Protein AF-A0A385Q1S4-F1 (afdb_monomer_lite)

pLDDT: mean 82.25, std 12.79, range [49.19, 98.25]

Organism: NCBI:txid617123

Radius of gyration: 21.74 Å; chains: 1; bounding box: 50×32×70 Å

Structure (mmCIF, N/CA/C/O backbone):
data_AF-A0A385Q1S4-F1
#
_entry.id   AF-A0A385Q1S4-F1
#
loop_
_atom_site.group_PDB
_atom_site.id
_atom_site.type_symbol
_atom_site.label_atom_id
_atom_site.label_alt_id
_atom_site.label_comp_id
_atom_site.label_asym_id
_atom_site.label_entity_id
_atom_site.label_seq_id
_atom_site.pdbx_PDB_ins_code
_atom_site.Cartn_x
_atom_site.Cartn_y
_atom_site.Cartn_z
_atom_site.occupancy
_atom_site.B_iso_or_equiv
_atom_site.auth_seq_id
_atom_site.auth_comp_id
_atom_site.auth_asym_id
_atom_site.auth_atom_id
_atom_site.pdbx_PDB_model_num
ATOM 1 N N . MET A 1 1 ? -20.445 -2.938 -2.237 1.00 70.75 1 MET A N 1
ATOM 2 C CA . MET A 1 1 ? -19.277 -2.114 -2.622 1.00 70.75 1 MET A CA 1
ATOM 3 C C . MET A 1 1 ? -19.005 -1.136 -1.490 1.00 70.75 1 MET A C 1
ATOM 5 O O . MET A 1 1 ? -19.974 -0.629 -0.929 1.00 70.75 1 MET A O 1
ATOM 9 N N . GLY A 1 2 ? -17.746 -0.947 -1.100 1.00 81.88 2 GLY A N 1
ATOM 10 C CA . GLY A 1 2 ? -17.360 -0.050 -0.006 1.00 81.88 2 GLY A CA 1
ATOM 11 C C . GLY A 1 2 ? -16.440 1.062 -0.500 1.00 81.88 2 GLY A C 1
ATOM 12 O O . GLY A 1 2 ? -15.732 0.870 -1.486 1.00 81.88 2 GLY A O 1
ATOM 13 N N . ILE A 1 3 ? -16.483 2.207 0.171 1.00 86.62 3 ILE A N 1
ATOM 14 C CA . ILE A 1 3 ? -15.504 3.288 0.051 1.00 86.62 3 ILE A CA 1
ATOM 15 C C . ILE A 1 3 ? -14.500 3.121 1.188 1.00 86.62 3 ILE A C 1
ATOM 17 O O . ILE A 1 3 ? -14.892 2.792 2.307 1.00 86.62 3 ILE A O 1
ATOM 21 N N . TYR A 1 4 ? -13.222 3.321 0.884 1.00 88.19 4 TYR A N 1
ATOM 22 C CA . TYR A 1 4 ? -12.132 3.165 1.837 1.00 88.19 4 TYR A CA 1
ATOM 23 C C . TYR A 1 4 ? -11.460 4.512 2.054 1.00 88.19 4 TYR A C 1
ATOM 25 O O . TYR A 1 4 ? -11.190 5.224 1.088 1.00 88.19 4 TYR A O 1
ATOM 33 N N . ILE A 1 5 ? -11.233 4.862 3.314 1.00 85.31 5 ILE A N 1
ATOM 34 C CA . ILE A 1 5 ? -10.664 6.147 3.714 1.00 85.31 5 ILE A CA 1
ATOM 35 C C . ILE A 1 5 ? -9.521 5.870 4.676 1.00 85.31 5 ILE A C 1
ATOM 37 O O . ILE A 1 5 ? -9.715 5.177 5.671 1.00 85.31 5 ILE A O 1
ATOM 41 N N . LEU A 1 6 ? -8.350 6.425 4.390 1.00 82.69 6 LEU A N 1
ATOM 42 C CA . LEU A 1 6 ? -7.289 6.549 5.377 1.00 82.69 6 LEU A CA 1
ATOM 43 C C . LEU A 1 6 ? -7.562 7.802 6.212 1.00 82.69 6 LEU A C 1
ATOM 45 O O . LEU A 1 6 ? -7.766 8.878 5.651 1.00 82.69 6 LEU A O 1
ATOM 49 N N . GLY A 1 7 ? -7.574 7.677 7.534 1.00 76.00 7 GLY A N 1
ATOM 50 C CA . GLY A 1 7 ? -7.752 8.830 8.409 1.00 76.00 7 GLY A CA 1
ATOM 51 C C . GLY A 1 7 ? -7.067 8.655 9.754 1.00 76.00 7 GLY A C 1
ATOM 52 O O . GLY A 1 7 ? -6.861 7.533 10.215 1.00 76.00 7 GLY A O 1
ATOM 53 N N . MET A 1 8 ? -6.733 9.786 10.370 1.00 76.94 8 MET A N 1
ATOM 54 C CA . MET A 1 8 ? -6.215 9.856 11.732 1.00 76.94 8 MET A CA 1
ATOM 55 C C . MET A 1 8 ? -7.381 9.911 12.721 1.00 76.94 8 MET A C 1
ATOM 57 O O . MET A 1 8 ? -8.310 10.707 12.558 1.00 76.94 8 MET A O 1
ATOM 61 N N . GLN A 1 9 ? -7.332 9.073 13.748 1.00 72.12 9 GLN A N 1
ATOM 62 C CA . GLN A 1 9 ? -8.213 9.133 14.903 1.00 72.12 9 GLN A CA 1
ATOM 63 C C . GLN A 1 9 ? -7.420 9.527 16.138 1.00 72.12 9 GLN A C 1
ATOM 65 O O . GLN A 1 9 ? -6.443 8.875 16.484 1.00 72.12 9 GLN A O 1
ATOM 70 N N . VAL A 1 10 ? -7.900 10.560 16.826 1.00 77.12 10 VAL A N 1
ATOM 71 C CA . VAL A 1 10 ? -7.391 10.944 18.141 1.00 77.12 10 VAL A CA 1
ATOM 72 C C . VAL A 1 10 ? -8.120 10.108 19.189 1.00 77.12 10 VAL A C 1
ATOM 74 O O . VAL A 1 10 ? -9.326 10.276 19.409 1.00 77.12 10 VAL A O 1
ATOM 77 N N . ILE A 1 11 ? -7.409 9.186 19.827 1.00 73.25 11 ILE A N 1
ATOM 78 C CA . ILE A 1 11 ? -7.945 8.340 20.889 1.00 73.25 11 ILE A CA 1
ATOM 79 C C . ILE A 1 11 ? -7.606 8.978 22.227 1.00 73.25 11 ILE A C 1
ATOM 81 O O . ILE A 1 11 ? -6.452 9.048 22.634 1.00 73.25 11 ILE A O 1
ATOM 85 N N . ASN A 1 12 ? -8.651 9.393 22.936 1.00 77.69 12 ASN A N 1
ATOM 86 C CA . ASN A 1 12 ? -8.556 9.926 24.285 1.00 77.69 12 ASN A CA 1
ATOM 87 C C . ASN A 1 12 ? -8.962 8.851 25.298 1.00 77.69 12 ASN A C 1
ATOM 89 O O . ASN A 1 12 ? -10.150 8.592 25.515 1.00 77.69 12 ASN A O 1
ATOM 93 N N . TYR A 1 13 ? -7.977 8.224 25.935 1.00 77.56 13 TYR A N 1
ATOM 94 C CA . TYR A 1 13 ? -8.200 7.338 27.069 1.00 77.56 13 TYR A CA 1
ATOM 95 C C . TYR A 1 13 ? -8.158 8.135 28.368 1.00 77.56 13 TYR A C 1
ATOM 97 O O . TYR A 1 13 ? -7.221 8.885 28.630 1.00 77.56 13 TYR A O 1
ATOM 105 N N . ARG A 1 14 ? -9.155 7.928 29.226 1.00 77.94 14 ARG A N 1
ATOM 106 C CA . ARG A 1 14 ? -9.133 8.409 30.606 1.00 77.94 14 ARG A CA 1
ATOM 107 C C . ARG A 1 14 ? -9.144 7.211 31.530 1.00 77.94 14 ARG A C 1
ATOM 109 O O . ARG A 1 14 ? -10.047 6.380 31.439 1.00 77.94 14 ARG A O 1
ATOM 116 N N . ASP A 1 15 ? -8.179 7.162 32.438 1.00 76.06 15 ASP A N 1
ATOM 117 C CA . ASP A 1 15 ? -8.111 6.115 33.449 1.00 76.06 15 ASP A CA 1
ATOM 118 C C . ASP A 1 15 ? -9.440 6.018 34.2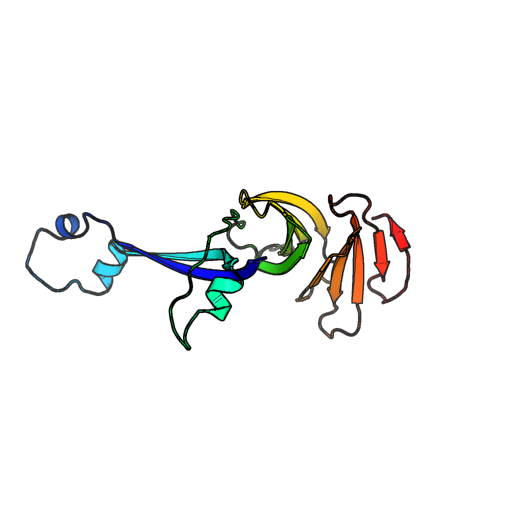05 1.00 76.06 15 ASP A C 1
ATOM 120 O O . ASP A 1 15 ? -9.926 7.013 34.739 1.00 76.06 15 ASP A O 1
ATOM 124 N N . ARG A 1 16 ? -10.045 4.829 34.248 1.00 77.56 16 ARG A N 1
ATOM 125 C CA . ARG A 1 16 ? -11.348 4.617 34.891 1.00 77.56 16 ARG A CA 1
ATOM 126 C C . ARG A 1 16 ? -11.320 4.919 36.394 1.00 77.56 16 ARG A C 1
ATOM 128 O O . ARG A 1 16 ? -12.330 5.369 36.936 1.00 77.56 16 ARG A O 1
ATOM 135 N N . GLU A 1 17 ? -10.178 4.725 37.044 1.00 77.06 17 GLU A N 1
ATOM 136 C CA . GLU A 1 17 ? -9.964 4.917 38.484 1.00 77.06 17 GLU A CA 1
ATOM 137 C C . GLU A 1 17 ? -9.321 6.275 38.803 1.00 77.06 17 GLU A C 1
ATOM 139 O O . GLU A 1 17 ? -8.912 6.526 39.937 1.00 77.06 17 GLU A O 1
ATOM 144 N N . TYR A 1 18 ? -9.261 7.202 37.834 1.00 73.12 18 TYR A N 1
ATOM 145 C CA . TYR A 1 18 ? -8.607 8.504 38.020 1.00 73.12 18 TYR A CA 1
ATOM 146 C C . TYR A 1 18 ? -9.070 9.241 39.287 1.00 73.12 18 TYR A C 1
ATOM 148 O O . TYR A 1 18 ? -8.276 9.906 39.941 1.00 73.12 18 TYR A O 1
ATOM 156 N N . LYS A 1 19 ? -10.346 9.100 39.669 1.00 69.81 19 LYS A N 1
ATOM 157 C CA . LYS A 1 19 ? -10.922 9.747 40.859 1.00 69.81 19 LYS A CA 1
ATOM 158 C C . LYS A 1 19 ? -10.268 9.290 42.164 1.00 69.81 19 LYS A C 1
ATOM 160 O O . LYS A 1 19 ? -10.109 10.104 43.068 1.00 69.81 19 LYS A O 1
ATOM 165 N N . GLU A 1 20 ? -9.870 8.025 42.255 1.00 70.88 20 GLU A N 1
ATOM 166 C CA . GLU A 1 20 ? -9.220 7.454 43.441 1.00 70.88 20 GLU A CA 1
ATOM 167 C C . GLU A 1 20 ? -7.750 7.885 43.530 1.00 70.88 20 GLU A C 1
ATOM 169 O O . GLU A 1 20 ? -7.209 8.093 44.616 1.00 70.88 20 GLU A O 1
ATOM 174 N N . LYS A 1 21 ? -7.119 8.141 42.377 1.00 65.69 21 LYS A N 1
ATOM 175 C CA . LYS A 1 21 ? -5.744 8.659 42.290 1.00 65.69 21 LYS A CA 1
ATOM 176 C C . LYS A 1 21 ? -5.609 10.110 42.769 1.00 65.69 21 LYS A C 1
ATOM 178 O O . LYS A 1 21 ? -4.526 10.503 43.191 1.00 65.69 21 LYS A O 1
ATOM 183 N N . PHE A 1 22 ? -6.699 10.882 42.761 1.00 65.12 22 PHE A N 1
ATOM 184 C CA . PHE A 1 22 ? -6.743 12.256 43.289 1.00 65.12 22 PHE A CA 1
ATOM 185 C C . PHE A 1 22 ? -7.393 12.362 44.676 1.00 65.12 22 PHE A C 1
ATOM 187 O O . PHE A 1 22 ? -7.375 13.430 45.295 1.00 65.12 22 PHE A O 1
ATOM 194 N N . SER A 1 23 ? -7.934 11.266 45.223 1.00 56.44 23 SER A N 1
ATOM 195 C CA . SER A 1 23 ? -8.539 11.284 46.553 1.00 56.44 23 SER A CA 1
ATOM 196 C C . SER A 1 23 ? -7.479 11.234 47.651 1.00 56.44 23 SER A C 1
ATOM 198 O O . SER A 1 23 ? -7.207 10.189 48.239 1.00 56.44 23 SER A O 1
ATOM 200 N N . LYS A 1 24 ? -6.928 12.408 47.971 1.00 53.59 24 LYS A N 1
ATOM 201 C CA . LYS A 1 24 ? -6.570 12.747 49.356 1.00 53.59 24 LYS A CA 1
ATOM 202 C C . LYS A 1 24 ? -6.806 14.196 49.769 1.00 53.59 24 LYS A C 1
ATOM 204 O O . LYS A 1 24 ? -6.619 14.464 50.945 1.00 53.59 24 LYS A O 1
ATOM 209 N N . ASN A 1 25 ? -7.281 15.099 48.904 1.00 49.19 25 ASN A N 1
ATOM 210 C CA . ASN A 1 25 ? -7.834 16.377 49.366 1.00 49.19 25 ASN A CA 1
ATOM 211 C C . ASN A 1 25 ? -8.744 17.053 48.327 1.00 49.19 25 ASN A C 1
ATOM 213 O O . ASN A 1 25 ? -8.308 17.397 47.238 1.00 49.19 25 ASN A O 1
ATOM 217 N N . SER A 1 26 ? -9.970 17.354 48.765 1.00 49.97 26 SER A N 1
ATOM 218 C CA . SER A 1 26 ? -10.950 18.294 48.194 1.00 49.97 26 SER A CA 1
ATOM 219 C C . SER A 1 26 ? -11.625 17.946 46.856 1.00 49.97 26 SER A C 1
ATOM 221 O O . SER A 1 26 ? -10.990 17.603 45.869 1.00 49.97 26 SER A O 1
ATOM 223 N N . PHE A 1 27 ? -12.954 18.116 46.836 1.00 49.44 27 PHE A N 1
ATOM 224 C CA . PHE A 1 27 ? -13.799 18.274 45.647 1.00 49.44 27 PHE A CA 1
ATOM 225 C C . PHE A 1 27 ? -13.374 19.530 44.865 1.00 49.44 27 PHE A C 1
ATOM 227 O O . PHE A 1 27 ? -14.063 20.549 44.887 1.00 49.44 27 PHE A O 1
ATOM 234 N N . ARG A 1 28 ? -12.204 19.497 44.230 1.00 60.12 28 ARG A N 1
ATOM 235 C CA . ARG A 1 28 ? -11.721 20.580 43.377 1.00 60.12 28 ARG A CA 1
ATOM 236 C C . ARG A 1 28 ? -11.740 20.119 41.926 1.00 60.12 28 ARG A C 1
ATOM 238 O O . ARG A 1 28 ? -11.468 18.955 41.639 1.00 60.12 28 ARG A O 1
ATOM 245 N N . GLU A 1 29 ? -12.109 21.023 41.022 1.00 59.97 29 GLU A N 1
ATOM 246 C CA . GLU A 1 29 ? -11.893 20.816 39.591 1.00 59.97 29 GLU A CA 1
ATOM 247 C C . GLU A 1 29 ? -10.403 20.540 39.361 1.00 59.97 29 GLU A C 1
ATOM 249 O O . GLU A 1 29 ? -9.552 21.260 39.889 1.00 59.97 29 GLU A O 1
ATOM 254 N N . LEU A 1 30 ? -10.103 19.462 38.629 1.00 60.50 30 LEU A N 1
ATOM 255 C CA . LEU A 1 30 ? -8.730 19.078 38.305 1.00 60.50 30 LEU A CA 1
ATOM 256 C C . LEU A 1 30 ? -8.081 20.198 37.492 1.00 60.50 30 LEU A C 1
ATOM 258 O O . LEU A 1 30 ? -8.655 20.662 36.504 1.00 60.50 30 LEU A O 1
ATOM 262 N N . ILE A 1 31 ? -6.878 20.606 37.886 1.00 67.06 31 ILE A N 1
ATOM 263 C CA . ILE A 1 31 ? -6.070 21.530 37.083 1.00 67.06 31 ILE A CA 1
ATOM 264 C C . ILE A 1 31 ? -5.471 20.785 35.878 1.00 67.06 31 ILE A C 1
ATOM 266 O O . ILE A 1 31 ? -5.301 19.566 35.911 1.00 67.06 31 ILE A O 1
ATOM 270 N N . SER A 1 32 ? -5.152 21.502 34.796 1.00 66.62 32 SER A N 1
ATOM 271 C CA . SER A 1 32 ? -4.661 20.928 33.525 1.00 66.62 32 SER A CA 1
ATOM 272 C C . SER A 1 32 ? -3.499 19.938 33.694 1.00 66.62 32 SER A C 1
ATOM 274 O O . SER A 1 32 ? -3.443 18.914 33.016 1.00 66.62 32 SER A O 1
ATOM 276 N N . GLU A 1 33 ? -2.611 20.206 34.646 1.00 69.19 33 GLU A N 1
ATOM 277 C CA . GLU A 1 33 ? -1.449 19.377 34.977 1.00 69.19 33 GLU A CA 1
ATOM 278 C C . GLU A 1 33 ? -1.825 18.009 35.581 1.00 69.19 33 GLU A C 1
ATOM 280 O O . GLU A 1 33 ? -1.119 17.018 35.404 1.00 69.19 33 GLU A O 1
ATOM 285 N N . GLU A 1 34 ? -2.951 17.932 36.289 1.00 68.94 34 GLU A N 1
ATOM 286 C CA . GLU A 1 34 ? -3.490 16.688 36.843 1.00 68.94 34 GLU A CA 1
ATOM 287 C C . GLU A 1 34 ? -4.244 15.892 35.777 1.00 68.94 34 GLU A C 1
ATOM 289 O O . GLU A 1 34 ? -4.129 14.668 35.727 1.00 68.94 34 GLU A O 1
ATOM 294 N N . ILE A 1 35 ? -4.954 16.582 34.879 1.00 68.81 35 ILE A N 1
ATOM 295 C CA . ILE A 1 35 ? -5.642 15.973 33.733 1.00 68.81 35 ILE A CA 1
ATOM 296 C C . ILE A 1 35 ? -4.643 15.199 32.862 1.00 68.81 35 ILE A C 1
ATOM 298 O O . ILE A 1 35 ? -4.898 14.037 32.546 1.00 68.81 35 ILE A O 1
ATOM 302 N N . GLY A 1 36 ? -3.472 15.777 32.577 1.00 66.38 36 GLY A N 1
ATOM 303 C CA . GLY A 1 36 ? -2.413 15.112 31.807 1.00 66.38 36 GLY A CA 1
ATOM 304 C C . GLY A 1 36 ? -1.825 13.848 32.455 1.00 66.38 36 GLY A C 1
ATOM 305 O O . GLY A 1 36 ? -1.205 13.049 31.767 1.00 66.38 36 GLY A O 1
ATOM 306 N N . LYS A 1 37 ? -2.025 13.615 33.762 1.00 71.81 37 LYS A N 1
ATOM 307 C CA . LYS A 1 37 ? -1.547 12.392 34.447 1.00 71.81 37 LYS A CA 1
ATOM 308 C C . LYS A 1 37 ? -2.508 11.212 34.333 1.00 71.81 37 LYS A C 1
ATOM 310 O O . LYS A 1 37 ? -2.135 10.089 34.664 1.00 71.81 37 LYS A O 1
ATOM 315 N N . VAL A 1 38 ? -3.756 11.466 33.946 1.00 73.25 38 VAL A N 1
ATOM 316 C CA . VAL A 1 38 ? -4.823 10.451 33.907 1.00 73.25 38 VAL A CA 1
ATOM 317 C C . VAL A 1 38 ? -5.524 10.360 32.562 1.00 73.25 38 VAL A C 1
ATOM 319 O O . VAL A 1 38 ? -6.346 9.462 32.368 1.00 73.25 38 VAL A O 1
ATOM 322 N N . MET A 1 39 ? -5.218 11.287 31.660 1.00 76.69 39 MET A N 1
ATOM 323 C CA . MET A 1 39 ? -5.587 11.221 30.261 1.00 76.69 39 MET A CA 1
ATOM 324 C C . MET A 1 39 ? -4.372 10.839 29.431 1.00 76.69 39 MET A C 1
ATOM 326 O O . MET A 1 39 ? -3.289 11.390 29.604 1.00 76.69 39 MET A O 1
ATOM 330 N N . TYR A 1 40 ? -4.581 9.886 28.538 1.00 76.19 40 TYR A N 1
ATOM 331 C CA . TYR A 1 40 ? -3.636 9.493 27.514 1.00 76.19 40 TYR A CA 1
ATOM 332 C C . TYR A 1 40 ? -4.291 9.774 26.168 1.00 76.19 40 TYR A C 1
ATOM 334 O O . TYR A 1 40 ? -5.372 9.256 25.887 1.00 76.19 40 TYR A O 1
ATOM 342 N N . GLU A 1 41 ? -3.655 10.630 25.381 1.00 79.38 41 GLU A N 1
ATOM 343 C CA . GLU A 1 41 ? -4.049 10.915 24.009 1.00 79.38 41 GLU A CA 1
ATOM 344 C C . GLU A 1 41 ? -3.041 10.245 23.078 1.00 79.38 41 GLU A C 1
ATOM 346 O O . GLU A 1 41 ? -1.832 10.342 23.299 1.00 79.38 41 GLU A O 1
ATOM 351 N N . THR A 1 42 ? -3.536 9.534 22.072 1.00 73.19 42 THR A N 1
ATOM 352 C CA . THR A 1 42 ? -2.711 8.961 21.009 1.00 73.19 42 THR A CA 1
ATOM 353 C C . THR A 1 42 ? -3.398 9.149 19.670 1.00 73.19 42 THR A C 1
ATOM 355 O O . THR A 1 42 ? -4.623 9.050 19.576 1.00 73.19 42 THR A O 1
ATOM 358 N N . ASP A 1 43 ? -2.599 9.375 18.636 1.00 73.50 43 ASP A N 1
ATOM 359 C CA . ASP A 1 43 ? -3.068 9.470 17.262 1.00 73.50 43 ASP A CA 1
ATOM 360 C C . ASP A 1 43 ? -2.877 8.117 16.581 1.00 73.50 43 ASP A C 1
ATOM 362 O O . ASP A 1 43 ? -1.762 7.606 16.482 1.00 73.50 43 ASP A O 1
ATOM 366 N N . GLU A 1 44 ? -3.966 7.520 16.108 1.00 72.75 44 GLU A N 1
ATOM 367 C CA . GLU A 1 44 ? -3.927 6.277 15.346 1.00 72.75 44 GLU A CA 1
ATOM 368 C C . GLU A 1 44 ? -4.413 6.520 13.921 1.00 72.75 44 GLU A C 1
ATOM 370 O O . GLU A 1 44 ? -5.556 6.915 13.681 1.00 72.75 44 GLU A O 1
ATOM 375 N N . TYR A 1 45 ? -3.555 6.240 12.947 1.00 76.38 45 TYR A N 1
ATOM 376 C CA . TYR A 1 45 ? -3.976 6.162 11.555 1.00 76.38 45 TYR A CA 1
ATOM 377 C C . TYR A 1 45 ? -4.682 4.820 11.330 1.00 76.38 45 TYR A C 1
ATOM 379 O O . TYR A 1 45 ? -4.199 3.767 11.745 1.00 76.38 45 TYR A O 1
ATOM 387 N N . LYS A 1 46 ? -5.851 4.838 10.692 1.00 79.38 46 LYS A N 1
ATOM 388 C CA . LYS A 1 46 ? -6.639 3.633 10.397 1.00 79.38 46 LYS A CA 1
ATOM 389 C C . LYS A 1 46 ? -7.232 3.711 8.999 1.00 79.38 46 LYS A C 1
ATOM 391 O O . LYS A 1 46 ? -7.451 4.796 8.457 1.00 79.38 46 LYS A O 1
ATOM 396 N N .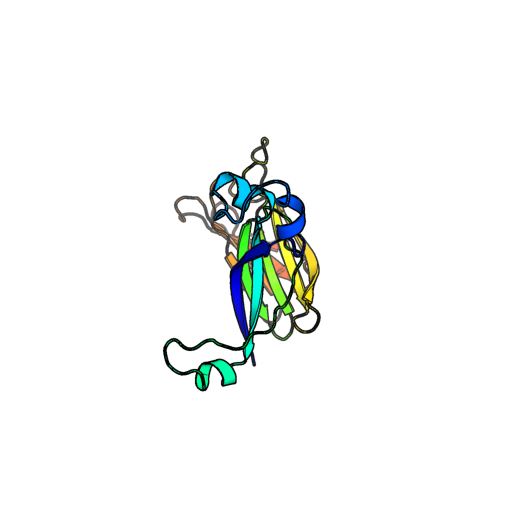 ILE A 1 47 ? -7.542 2.544 8.438 1.00 85.44 47 ILE A N 1
ATOM 397 C CA . ILE A 1 47 ? -8.369 2.445 7.239 1.00 85.44 47 ILE A CA 1
ATOM 398 C C . ILE A 1 47 ? -9.812 2.187 7.657 1.00 85.44 47 ILE A C 1
ATOM 400 O O . ILE A 1 47 ? -10.132 1.195 8.313 1.00 85.44 47 ILE A O 1
ATOM 404 N N . PHE A 1 48 ? -10.701 3.065 7.218 1.00 87.06 48 PHE A N 1
ATOM 405 C CA . PHE A 1 48 ? -12.137 2.949 7.408 1.00 87.06 48 PHE A CA 1
ATOM 406 C C . PHE A 1 48 ? -12.783 2.429 6.139 1.00 87.06 48 PHE A C 1
ATOM 408 O O . PHE A 1 48 ? -12.533 2.946 5.052 1.00 87.06 48 PHE A O 1
ATOM 415 N N . LYS A 1 49 ? -13.664 1.446 6.280 1.00 90.44 49 LYS A N 1
ATOM 416 C CA . LYS A 1 49 ? -14.545 0.965 5.220 1.00 90.44 49 LYS A CA 1
ATOM 417 C C . LYS A 1 49 ? -15.953 1.462 5.488 1.00 90.44 49 LYS A C 1
ATOM 419 O O . LYS A 1 49 ? -16.542 1.189 6.530 1.00 90.44 49 LYS A O 1
ATOM 424 N N . ILE A 1 50 ? -16.508 2.167 4.518 1.00 90.25 50 ILE A N 1
ATOM 425 C CA . ILE A 1 50 ? -17.851 2.734 4.575 1.00 90.25 50 ILE A CA 1
ATOM 426 C C . ILE A 1 50 ? -18.685 2.089 3.478 1.00 90.25 50 ILE A C 1
ATOM 428 O O . ILE A 1 50 ? -18.250 1.981 2.329 1.00 90.25 50 ILE A O 1
ATOM 432 N N . LYS A 1 51 ? -19.902 1.649 3.796 1.00 91.56 51 LYS A N 1
ATOM 433 C CA . LYS A 1 51 ? -20.805 1.120 2.768 1.00 91.56 51 LYS A CA 1
ATOM 434 C C . LYS A 1 51 ? -21.314 2.275 1.918 1.00 91.56 51 LYS A C 1
ATOM 436 O O . LYS A 1 51 ? -21.731 3.305 2.435 1.00 91.56 51 LYS A O 1
ATOM 441 N N . VAL A 1 52 ? -21.328 2.084 0.600 1.00 90.19 52 VAL A N 1
ATOM 442 C CA . VAL A 1 52 ? -21.828 3.105 -0.337 1.00 90.19 52 VAL A CA 1
ATOM 443 C C . VAL A 1 52 ? -23.270 3.512 -0.005 1.00 90.19 52 VAL A C 1
ATOM 445 O O . VAL A 1 52 ? -23.615 4.683 -0.124 1.00 90.19 52 VAL A O 1
ATOM 448 N N . ASP A 1 53 ? -24.095 2.571 0.455 1.00 90.31 53 ASP A N 1
ATOM 449 C CA . ASP A 1 53 ? -25.478 2.858 0.840 1.00 90.31 53 ASP A CA 1
ATOM 450 C C . ASP A 1 53 ? -25.566 3.700 2.119 1.00 90.31 53 ASP A C 1
ATOM 452 O O . ASP A 1 53 ? -26.434 4.563 2.209 1.00 90.31 53 ASP A O 1
ATOM 456 N N . ASP A 1 54 ? -24.646 3.526 3.075 1.00 89.75 54 ASP A N 1
ATOM 457 C CA . ASP A 1 54 ? -24.595 4.372 4.274 1.00 89.75 54 ASP A CA 1
ATOM 458 C C . ASP A 1 54 ? -24.228 5.821 3.911 1.00 89.75 54 ASP A C 1
ATOM 460 O O . ASP A 1 54 ? -24.756 6.745 4.519 1.00 89.75 54 ASP A O 1
ATOM 464 N N . ILE A 1 55 ? -23.399 6.036 2.878 1.00 86.44 55 ILE A N 1
ATOM 465 C CA . ILE A 1 55 ? -23.078 7.380 2.355 1.00 86.44 55 ILE A CA 1
ATOM 466 C C . ILE A 1 55 ? -24.288 7.994 1.660 1.00 86.44 55 ILE A C 1
ATOM 468 O O . ILE A 1 55 ? -24.645 9.134 1.934 1.00 86.44 55 ILE A O 1
ATOM 472 N N . LYS A 1 56 ? -24.935 7.244 0.763 1.00 88.00 56 LYS A N 1
ATOM 473 C CA . LYS A 1 56 ? -26.090 7.739 -0.005 1.00 88.00 56 LYS A CA 1
ATOM 474 C C . LYS A 1 56 ? -27.278 8.107 0.878 1.00 88.00 56 LYS A C 1
ATOM 476 O O . LYS A 1 56 ? -28.047 8.989 0.516 1.00 88.00 56 LYS A O 1
ATOM 481 N N . ASN A 1 57 ? -27.436 7.402 1.995 1.00 88.31 57 ASN A N 1
ATOM 482 C CA . ASN A 1 57 ? -28.527 7.614 2.938 1.00 88.31 57 ASN A CA 1
ATOM 483 C C . ASN A 1 57 ? -28.148 8.559 4.089 1.00 88.31 57 ASN A C 1
ATOM 485 O O . ASN A 1 57 ? -29.008 8.872 4.913 1.00 88.31 57 ASN A O 1
ATOM 489 N N . ALA A 1 58 ? -26.888 8.996 4.179 1.00 85.88 58 ALA A N 1
ATOM 490 C CA . ALA A 1 58 ? -26.474 9.971 5.175 1.00 85.88 58 ALA A CA 1
ATOM 491 C C . ALA A 1 58 ? -27.057 11.346 4.829 1.00 85.88 58 ALA A C 1
ATOM 493 O O . ALA A 1 58 ? -26.982 11.810 3.693 1.00 85.88 58 ALA A O 1
ATOM 494 N N . SER A 1 59 ? -27.628 12.014 5.828 1.00 82.12 59 SER A N 1
ATOM 495 C CA . SER A 1 59 ? -27.986 13.427 5.713 1.00 82.12 59 SER A CA 1
ATOM 496 C C . SER A 1 59 ? -26.734 14.305 5.751 1.00 82.12 59 SER A C 1
ATOM 498 O O . SER A 1 59 ? -25.720 13.933 6.349 1.00 82.12 59 SER A O 1
ATOM 500 N N . ASP A 1 60 ? -26.813 15.506 5.181 1.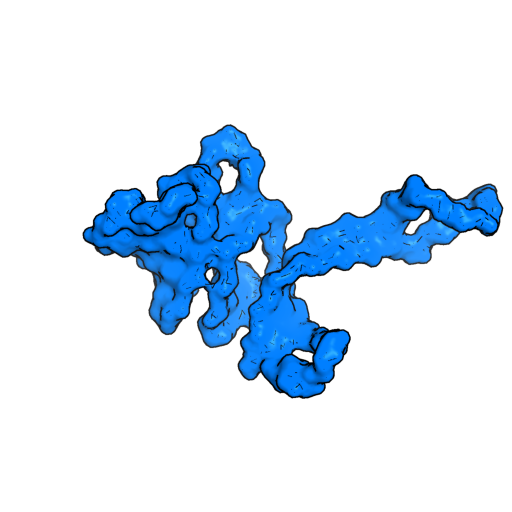00 80.12 60 ASP A N 1
ATOM 501 C CA . ASP A 1 60 ? -25.715 16.470 5.242 1.00 80.12 60 ASP A CA 1
ATOM 502 C C . ASP A 1 60 ? -25.240 16.686 6.689 1.00 80.12 60 ASP A C 1
ATOM 504 O O . ASP A 1 60 ? -26.027 17.000 7.584 1.00 80.12 60 ASP A O 1
ATOM 508 N N . LYS A 1 61 ? -23.926 16.535 6.906 1.00 75.50 61 LYS A N 1
ATOM 509 C CA . LYS A 1 61 ? -23.243 16.713 8.202 1.00 75.50 61 LYS A CA 1
ATOM 510 C C . LYS A 1 61 ? -23.654 15.726 9.310 1.00 75.50 61 LYS A C 1
ATOM 512 O O . LYS A 1 61 ? -23.384 15.998 10.479 1.00 75.50 61 LYS A O 1
ATOM 517 N N . SER A 1 62 ? -24.270 14.585 8.987 1.00 82.06 62 SER A N 1
ATOM 518 C CA . SER A 1 62 ? -24.496 13.521 9.978 1.00 82.06 62 SER A CA 1
ATOM 519 C C . SER A 1 62 ? -23.305 12.579 10.127 1.00 82.06 62 SER A C 1
ATOM 521 O O . SER A 1 62 ? -22.512 12.399 9.206 1.00 82.06 62 SER A O 1
ATOM 523 N N . TYR A 1 63 ? -23.230 11.920 11.284 1.00 82.88 63 TYR A N 1
ATOM 524 C CA . TYR A 1 63 ? -22.316 10.804 11.503 1.00 82.88 63 TYR A CA 1
ATOM 525 C C . TYR A 1 63 ? -22.594 9.667 10.521 1.00 82.88 63 TYR A C 1
ATOM 527 O O . TYR A 1 63 ? -23.749 9.313 10.279 1.00 82.88 63 TYR A O 1
ATOM 535 N N . ILE A 1 64 ? -21.526 9.064 10.006 1.00 85.81 64 ILE A N 1
ATOM 536 C CA . ILE A 1 64 ? -21.602 7.919 9.108 1.00 85.81 64 ILE A CA 1
ATOM 537 C C . ILE A 1 64 ? -21.101 6.655 9.798 1.00 85.81 64 ILE A C 1
ATOM 539 O O . ILE A 1 64 ? -20.155 6.693 10.584 1.00 85.81 64 ILE A O 1
ATOM 543 N N . LYS A 1 65 ? -21.750 5.525 9.514 1.00 87.12 65 LYS A N 1
ATOM 544 C CA . LYS A 1 65 ? -21.295 4.222 9.999 1.00 87.12 65 LYS A CA 1
ATOM 545 C C . LYS A 1 65 ? -20.075 3.777 9.202 1.00 87.12 65 LYS A C 1
ATOM 547 O O . LYS A 1 65 ? -20.064 3.877 7.978 1.00 87.12 65 LYS A O 1
ATOM 552 N N . TYR A 1 66 ? -19.079 3.249 9.897 1.00 88.19 66 TYR A N 1
ATOM 553 C CA . TYR A 1 66 ? -17.869 2.715 9.291 1.00 88.19 66 TYR A CA 1
ATOM 554 C C . TYR A 1 66 ? -17.410 1.452 10.021 1.00 88.19 66 TYR A C 1
ATOM 556 O O . TYR A 1 66 ? -17.705 1.249 11.199 1.00 88.19 66 TYR A O 1
ATOM 564 N N . GLU A 1 67 ? -16.688 0.605 9.300 1.00 89.06 67 GLU A N 1
ATOM 565 C CA . GLU A 1 67 ? -15.962 -0.553 9.815 1.00 89.06 67 GLU A CA 1
ATOM 566 C C . GLU A 1 67 ? -14.466 -0.202 9.822 1.00 89.06 67 GLU A C 1
ATOM 568 O O . GLU A 1 67 ? -13.960 0.363 8.851 1.00 89.06 67 GLU A O 1
ATOM 573 N N . ILE A 1 68 ? -13.756 -0.503 10.911 1.00 85.94 68 ILE A N 1
ATOM 574 C CA . ILE A 1 68 ? -12.300 -0.322 10.976 1.00 85.94 68 ILE A CA 1
ATOM 575 C C . ILE A 1 68 ? -11.653 -1.565 10.364 1.00 85.94 68 ILE A C 1
ATOM 577 O O . ILE A 1 68 ? -11.837 -2.673 10.864 1.00 85.94 68 ILE A O 1
ATOM 581 N N . ILE A 1 69 ? -10.910 -1.372 9.279 1.00 82.88 69 ILE A N 1
ATOM 582 C CA . ILE A 1 69 ? -10.082 -2.397 8.640 1.00 82.88 69 ILE A CA 1
ATOM 583 C C . ILE A 1 69 ? -8.688 -2.210 9.221 1.00 82.88 69 ILE A C 1
ATOM 585 O O . ILE A 1 69 ? -7.834 -1.560 8.624 1.00 82.88 69 ILE A O 1
ATOM 589 N N . ASP A 1 70 ? -8.525 -2.635 10.472 1.00 70.69 70 ASP A N 1
ATOM 590 C CA . ASP A 1 70 ? -7.314 -2.345 11.227 1.00 70.69 70 ASP A CA 1
ATOM 591 C C . ASP A 1 70 ? -6.102 -2.985 10.550 1.00 70.69 70 ASP A C 1
ATOM 593 O O . ASP A 1 70 ? -6.079 -4.178 10.252 1.00 70.69 70 ASP A O 1
ATOM 597 N N . THR A 1 71 ? -5.097 -2.160 10.317 1.00 63.03 71 THR A N 1
ATOM 598 C CA . THR A 1 71 ? -3.771 -2.551 9.877 1.00 63.03 71 THR A CA 1
ATOM 599 C C . THR A 1 71 ? -2.868 -2.044 10.972 1.00 63.03 71 THR A C 1
ATOM 601 O O . THR A 1 71 ? -2.918 -0.851 11.263 1.00 63.03 71 THR A O 1
ATOM 604 N N . SER A 1 72 ? -2.052 -2.900 11.580 1.00 58.56 72 SER A N 1
ATOM 605 C CA . SER A 1 72 ? -0.974 -2.442 12.453 1.00 58.56 72 SER A CA 1
ATOM 606 C C . SER A 1 72 ? 0.009 -1.633 11.599 1.00 58.56 72 SER A C 1
ATOM 608 O O . SER A 1 72 ? 0.980 -2.177 11.062 1.00 58.56 72 SER A O 1
ATOM 610 N N . LEU A 1 73 ? -0.312 -0.364 11.352 1.00 60.84 73 LEU A N 1
ATOM 611 C CA . LEU A 1 73 ? 0.568 0.578 10.689 1.00 60.84 73 LEU A CA 1
ATOM 612 C C . LEU A 1 73 ? 1.839 0.592 11.527 1.00 60.84 73 LEU A C 1
ATOM 614 O O . LEU A 1 73 ? 1.763 0.651 12.753 1.00 60.84 73 LEU A O 1
ATOM 618 N N . ARG A 1 74 ? 3.001 0.443 10.887 1.00 60.38 74 ARG A N 1
ATOM 619 C CA . ARG A 1 74 ? 4.258 0.588 11.621 1.00 60.38 74 ARG A CA 1
ATOM 620 C C . ARG A 1 74 ? 4.252 1.975 12.255 1.00 60.38 74 ARG A C 1
ATOM 622 O O . ARG A 1 74 ? 4.023 2.952 11.540 1.00 60.38 74 ARG A O 1
ATOM 629 N N . ASP A 1 75 ? 4.503 2.037 13.560 1.00 55.53 75 ASP A N 1
ATOM 630 C CA . ASP A 1 75 ? 4.671 3.301 14.269 1.00 55.53 75 ASP A CA 1
ATOM 631 C C . ASP A 1 75 ? 5.656 4.177 13.473 1.00 55.53 75 ASP A C 1
ATOM 633 O O . ASP A 1 75 ? 6.739 3.722 13.095 1.00 55.53 75 ASP A O 1
ATOM 637 N N . ASN A 1 76 ? 5.249 5.414 13.176 1.00 57.78 76 ASN A N 1
ATOM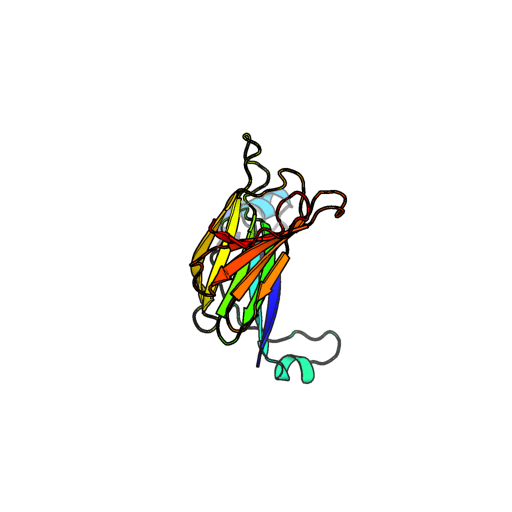 638 C CA . ASN A 1 76 ? 6.007 6.436 12.437 1.00 57.78 76 ASN A CA 1
ATOM 639 C C . ASN A 1 76 ? 6.161 6.256 10.910 1.00 57.78 76 ASN A C 1
ATOM 641 O O . ASN A 1 76 ? 6.875 7.047 10.293 1.00 57.78 76 ASN A O 1
ATOM 645 N N . ALA A 1 77 ? 5.519 5.271 10.271 1.00 65.12 77 ALA A N 1
ATOM 646 C CA . ALA A 1 77 ? 5.560 5.152 8.809 1.00 65.12 77 ALA A CA 1
ATOM 647 C C . ALA A 1 77 ? 4.612 6.154 8.124 1.00 65.12 77 ALA A C 1
ATOM 649 O O . ALA A 1 77 ? 3.438 6.256 8.485 1.00 65.12 77 ALA A O 1
ATOM 650 N N . ILE A 1 78 ? 5.110 6.860 7.104 1.00 73.44 78 ILE A N 1
ATOM 651 C CA . ILE A 1 78 ? 4.310 7.792 6.297 1.00 73.44 78 ILE A CA 1
ATOM 652 C C . ILE A 1 78 ? 3.583 6.980 5.226 1.00 73.44 78 ILE A C 1
ATOM 654 O O . ILE A 1 78 ? 4.216 6.264 4.447 1.00 73.44 78 ILE A O 1
ATOM 658 N N . VAL A 1 79 ? 2.250 7.045 5.224 1.00 81.69 79 VAL A N 1
ATOM 659 C CA . VAL A 1 79 ? 1.420 6.420 4.188 1.00 81.69 79 VAL A CA 1
ATOM 660 C C . VAL A 1 79 ? 1.338 7.378 3.007 1.00 81.69 79 VAL A C 1
ATOM 662 O O . VAL A 1 79 ? 0.776 8.460 3.137 1.00 81.69 79 VAL A O 1
ATOM 665 N N . GLU A 1 80 ? 1.860 6.954 1.865 1.00 85.69 80 GLU A N 1
ATOM 666 C CA . GLU A 1 80 ? 1.953 7.777 0.652 1.00 85.69 80 GLU A CA 1
ATOM 667 C C . GLU A 1 80 ? 0.761 7.550 -0.280 1.00 85.69 80 GLU A C 1
ATOM 669 O O . GLU A 1 80 ? 0.312 8.438 -0.998 1.00 85.69 80 GLU A O 1
ATOM 674 N N . GLY A 1 81 ? 0.183 6.348 -0.247 1.00 88.06 81 GLY A N 1
ATOM 675 C CA . GLY A 1 81 ? -0.947 6.040 -1.107 1.00 88.06 81 GLY A CA 1
ATOM 676 C C . GLY A 1 81 ? -1.695 4.776 -0.725 1.00 88.06 81 GLY A C 1
ATOM 677 O O . GLY A 1 81 ? -1.147 3.836 -0.144 1.00 88.06 81 GLY A O 1
ATOM 678 N N . ILE A 1 82 ? -2.973 4.758 -1.097 1.00 89.62 82 ILE A N 1
ATOM 679 C CA . ILE A 1 82 ? -3.871 3.618 -0.954 1.00 89.62 82 ILE A CA 1
ATOM 680 C C . ILE A 1 82 ? -4.558 3.343 -2.286 1.00 89.62 82 ILE A C 1
ATOM 682 O O . ILE A 1 82 ? -5.136 4.234 -2.906 1.00 89.62 82 ILE A O 1
ATOM 686 N N . VAL A 1 83 ? -4.548 2.084 -2.711 1.00 92.50 83 VAL A N 1
ATOM 687 C CA . VAL A 1 83 ? -5.323 1.632 -3.868 1.00 92.50 83 VAL A CA 1
ATOM 688 C C . VAL A 1 83 ? -6.036 0.332 -3.535 1.00 92.50 83 VAL A C 1
ATOM 690 O O . VAL A 1 83 ? -5.510 -0.522 -2.827 1.00 92.50 83 VAL A O 1
ATOM 693 N N . ILE A 1 84 ? -7.256 0.163 -4.040 1.00 91.00 84 ILE A N 1
ATOM 694 C CA . ILE A 1 84 ? -8.048 -1.046 -3.821 1.00 91.00 84 ILE A CA 1
ATOM 695 C C . ILE A 1 84 ? -8.349 -1.752 -5.137 1.00 91.00 84 ILE A C 1
ATOM 697 O O . ILE A 1 84 ? -8.785 -1.138 -6.111 1.00 91.00 84 ILE A O 1
ATOM 701 N N . LYS A 1 85 ? -8.165 -3.074 -5.148 1.00 92.81 85 LYS A N 1
ATOM 702 C CA . LYS A 1 85 ? -8.524 -3.930 -6.277 1.00 92.81 85 LYS A CA 1
ATOM 703 C C . LYS A 1 85 ? -9.188 -5.212 -5.784 1.00 92.81 85 LYS A C 1
ATOM 705 O O . LYS A 1 85 ? -8.567 -6.074 -5.160 1.00 92.81 85 LYS A O 1
ATOM 710 N N . GLY A 1 86 ? -10.479 -5.349 -6.080 1.00 90.44 86 GLY A N 1
ATOM 711 C CA . GLY A 1 86 ? -11.287 -6.462 -5.584 1.00 90.44 86 GLY A CA 1
ATOM 712 C C . GLY A 1 86 ? -11.361 -6.449 -4.056 1.00 90.44 86 GLY A C 1
ATOM 713 O O . GLY A 1 86 ? -11.846 -5.485 -3.473 1.00 90.44 86 GLY A O 1
ATOM 714 N N . LYS A 1 87 ? -10.883 -7.524 -3.421 1.00 90.88 87 LYS A N 1
ATOM 715 C CA . LYS A 1 87 ? -10.839 -7.677 -1.956 1.00 90.88 87 LYS A CA 1
ATOM 716 C C . LYS A 1 87 ? -9.486 -7.323 -1.333 1.00 90.88 87 LYS A C 1
ATOM 718 O O . LYS A 1 87 ? -9.290 -7.562 -0.146 1.00 90.88 87 LYS A O 1
ATOM 723 N N . THR A 1 88 ? -8.551 -6.795 -2.116 1.00 92.88 88 THR A N 1
ATOM 724 C CA . THR A 1 88 ? -7.203 -6.471 -1.645 1.00 92.88 88 THR A CA 1
ATOM 725 C C . THR A 1 88 ? -7.006 -4.965 -1.656 1.00 92.88 88 THR A C 1
ATOM 727 O O . THR A 1 88 ? -7.216 -4.327 -2.691 1.00 92.88 88 THR A O 1
ATOM 730 N N . LEU A 1 89 ? -6.591 -4.408 -0.521 1.00 92.94 89 LEU A N 1
ATOM 731 C CA . LEU A 1 89 ? -6.028 -3.065 -0.467 1.00 92.94 89 LEU A CA 1
ATOM 732 C C . LEU A 1 89 ? -4.515 -3.157 -0.592 1.00 92.94 89 LEU A C 1
ATOM 734 O O . LEU A 1 89 ? -3.898 -4.065 -0.039 1.00 92.94 89 LEU A O 1
ATOM 738 N N . TYR A 1 90 ? -3.930 -2.202 -1.291 1.00 93.44 90 TYR A N 1
ATOM 739 C CA . TYR A 1 90 ? -2.498 -2.010 -1.361 1.00 93.44 90 TYR A CA 1
ATOM 740 C C . TYR A 1 90 ? -2.155 -0.663 -0.747 1.00 93.44 90 TYR A C 1
ATOM 742 O O . TYR A 1 90 ? -2.782 0.345 -1.078 1.00 93.44 90 TYR A O 1
ATOM 750 N N . LEU A 1 91 ? -1.176 -0.671 0.149 1.00 91.31 91 LEU A N 1
ATOM 751 C CA . LEU A 1 91 ? -0.645 0.525 0.786 1.00 91.31 91 LEU A CA 1
ATOM 752 C C . LEU A 1 91 ? 0.799 0.736 0.372 1.00 91.31 91 LEU A C 1
ATOM 754 O O . LEU A 1 91 ? 1.580 -0.217 0.389 1.00 91.31 91 LEU A O 1
ATOM 758 N N . LEU A 1 92 ? 1.127 1.980 0.045 1.00 91.44 92 LEU A N 1
ATOM 759 C CA . LEU A 1 92 ? 2.483 2.446 -0.199 1.00 91.44 92 LEU A CA 1
ATOM 760 C C . LEU A 1 92 ? 2.976 3.229 1.019 1.00 91.44 92 LEU A C 1
ATOM 762 O O . LEU A 1 92 ? 2.281 4.127 1.497 1.00 91.44 92 LEU A O 1
ATOM 766 N N . TYR A 1 93 ? 4.170 2.888 1.499 1.00 86.06 93 TYR A N 1
ATOM 767 C CA . TYR A 1 93 ? 4.823 3.562 2.620 1.00 86.06 93 TYR A CA 1
ATOM 768 C C . TYR A 1 93 ? 6.223 4.017 2.272 1.00 86.06 93 TYR A C 1
ATOM 770 O O . TYR A 1 93 ? 6.929 3.310 1.550 1.00 86.06 93 TYR A O 1
ATOM 778 N N . ASN A 1 94 ? 6.643 5.089 2.935 1.00 81.88 94 ASN A N 1
ATOM 779 C CA . ASN A 1 94 ? 8.039 5.475 3.082 1.00 81.88 94 ASN A CA 1
ATOM 780 C C . ASN A 1 94 ? 8.574 5.163 4.488 1.00 81.88 94 ASN A C 1
ATOM 782 O O . ASN A 1 94 ? 7.830 5.162 5.475 1.00 81.88 94 ASN A O 1
ATOM 786 N N . ASP A 1 95 ? 9.887 4.921 4.579 1.00 77.00 95 ASP A N 1
ATOM 787 C CA . ASP A 1 95 ? 10.593 4.951 5.866 1.00 77.00 95 ASP A CA 1
ATOM 788 C C . ASP A 1 95 ? 10.358 6.309 6.577 1.00 77.00 95 ASP A C 1
ATOM 790 O O . ASP A 1 95 ? 10.265 7.346 5.908 1.00 77.00 95 ASP A O 1
ATOM 794 N N . PRO A 1 96 ? 10.309 6.333 7.924 1.00 64.19 96 PRO A N 1
ATOM 795 C CA . PRO A 1 96 ? 10.225 7.574 8.691 1.00 64.19 96 PRO A CA 1
ATOM 796 C C . PRO A 1 96 ? 11.389 8.526 8.364 1.00 64.19 96 PRO A C 1
ATOM 798 O O . PRO A 1 96 ? 12.506 8.087 8.079 1.00 64.19 96 PRO A O 1
ATOM 801 N N . LEU A 1 97 ? 11.144 9.838 8.464 1.00 56.62 97 LEU A N 1
ATOM 802 C CA . LEU A 1 97 ? 12.104 10.900 8.115 1.00 56.62 97 LEU A CA 1
ATOM 803 C C . LEU A 1 97 ? 13.430 10.858 8.909 1.00 56.62 97 LEU A C 1
ATOM 805 O O . LEU A 1 97 ? 14.425 11.396 8.430 1.00 56.62 97 LEU A O 1
ATOM 809 N N . ASP A 1 98 ? 13.471 10.185 10.063 1.00 54.69 98 ASP A N 1
ATOM 810 C CA . ASP A 1 98 ? 14.598 10.202 11.013 1.00 54.69 98 ASP A CA 1
ATOM 811 C C . ASP A 1 98 ? 15.716 9.179 10.732 1.00 54.69 98 ASP A C 1
ATOM 813 O O . ASP A 1 98 ? 16.592 8.957 11.572 1.00 54.69 98 ASP A O 1
ATOM 817 N N . ASN A 1 99 ? 15.741 8.535 9.561 1.00 56.66 99 ASN A N 1
ATOM 818 C CA . ASN A 1 99 ? 16.880 7.688 9.203 1.00 56.66 99 ASN A CA 1
ATOM 819 C C . ASN A 1 99 ? 18.120 8.573 8.950 1.00 56.66 99 ASN A C 1
ATOM 821 O O . ASN A 1 99 ? 18.319 9.078 7.846 1.00 56.66 99 ASN A O 1
ATOM 825 N N . GLU A 1 100 ? 18.993 8.710 9.959 1.00 52.59 100 GLU A N 1
ATOM 826 C CA . GLU A 1 100 ? 20.233 9.524 9.969 1.00 52.59 100 GLU A CA 1
ATOM 827 C C . GLU A 1 100 ? 21.183 9.282 8.774 1.00 52.59 100 GLU A C 1
ATOM 829 O O . GLU A 1 100 ? 22.122 10.042 8.544 1.00 52.59 100 GLU A O 1
ATOM 834 N N . LYS A 1 101 ? 20.958 8.211 8.003 1.00 57.16 101 LYS A N 1
ATOM 835 C CA . LYS A 1 101 ? 21.758 7.814 6.839 1.00 57.16 101 LYS A CA 1
ATOM 836 C C . LYS A 1 101 ? 21.230 8.331 5.496 1.00 57.16 101 LYS A C 1
ATOM 838 O O . LYS A 1 101 ? 21.902 8.114 4.495 1.00 57.16 101 LYS A O 1
ATOM 843 N N . GLY A 1 102 ? 20.051 8.957 5.445 1.00 57.78 102 GLY A N 1
ATOM 844 C CA . GLY A 1 102 ? 19.444 9.473 4.205 1.00 57.78 102 GLY A CA 1
ATOM 845 C C . GLY A 1 102 ? 18.902 8.406 3.237 1.00 57.78 102 GLY A C 1
ATOM 846 O O . GLY A 1 102 ? 18.231 8.744 2.267 1.00 57.78 102 GLY A O 1
ATOM 847 N N . ASP A 1 103 ? 19.142 7.121 3.512 1.00 65.69 103 ASP A N 1
ATOM 848 C CA . ASP A 1 103 ? 18.593 5.990 2.761 1.00 65.69 103 ASP A CA 1
ATOM 849 C C . ASP A 1 103 ? 17.114 5.772 3.136 1.00 65.69 103 ASP A C 1
ATOM 851 O O . ASP A 1 103 ? 16.809 5.261 4.220 1.00 65.69 103 ASP A O 1
ATOM 855 N N . LYS A 1 104 ? 16.197 6.127 2.227 1.00 79.12 104 LYS A N 1
ATOM 856 C CA . LYS A 1 104 ? 14.757 5.848 2.349 1.00 79.12 104 LYS A CA 1
ATOM 857 C C . LYS A 1 104 ? 14.368 4.611 1.544 1.00 79.12 104 LYS A C 1
ATOM 859 O O . LYS A 1 104 ? 14.839 4.407 0.421 1.00 79.12 104 LYS A O 1
ATOM 864 N N . ASN A 1 105 ? 13.498 3.783 2.108 1.00 87.19 105 ASN A N 1
ATOM 865 C CA . ASN A 1 105 ? 12.868 2.682 1.393 1.00 87.19 105 ASN A CA 1
ATOM 866 C C . ASN A 1 105 ? 11.379 2.939 1.179 1.00 87.19 105 ASN A C 1
ATOM 868 O O . ASN A 1 105 ? 10.704 3.473 2.058 1.00 87.19 105 ASN A O 1
ATOM 872 N N . LEU A 1 106 ? 10.889 2.444 0.044 1.00 89.62 106 LEU A N 1
ATOM 873 C CA . LEU A 1 106 ? 9.475 2.258 -0.235 1.00 89.62 106 LEU A CA 1
ATOM 874 C C . LEU A 1 106 ? 9.066 0.833 0.091 1.00 89.62 106 LEU A C 1
ATOM 876 O O . LEU A 1 106 ? 9.790 -0.122 -0.215 1.00 89.62 106 LEU A O 1
ATOM 880 N N . TYR A 1 107 ? 7.867 0.697 0.640 1.00 91.00 107 TYR A N 1
ATOM 881 C CA . TYR A 1 107 ? 7.250 -0.588 0.931 1.00 91.00 107 TYR A CA 1
ATOM 882 C C . TYR A 1 107 ? 5.855 -0.636 0.337 1.00 91.00 107 TYR A C 1
ATOM 884 O O . TYR A 1 107 ? 5.101 0.330 0.438 1.00 91.00 107 TYR A O 1
ATOM 892 N N . VAL A 1 108 ? 5.487 -1.793 -0.207 1.00 93.50 108 VAL A N 1
ATOM 893 C CA . VAL A 1 108 ? 4.105 -2.089 -0.575 1.00 93.50 108 VAL A CA 1
ATOM 894 C C . VAL A 1 108 ? 3.585 -3.206 0.310 1.00 93.50 108 VAL A C 1
ATOM 896 O O . VAL A 1 108 ? 4.173 -4.290 0.379 1.00 93.50 108 VAL A O 1
ATOM 899 N N . PHE A 1 109 ? 2.454 -2.951 0.957 1.00 92.25 109 PHE A N 1
ATOM 900 C CA . PHE A 1 109 ? 1.720 -3.944 1.729 1.00 92.25 109 PHE A CA 1
ATOM 901 C C . PHE A 1 109 ? 0.433 -4.315 1.010 1.00 92.25 109 PHE A C 1
ATOM 903 O O . PHE A 1 109 ? -0.274 -3.443 0.515 1.00 92.25 109 PHE A O 1
ATOM 910 N N . SER A 1 110 ? 0.103 -5.603 0.990 1.00 93.19 110 SER A N 1
ATOM 911 C CA . SER A 1 110 ? -1.229 -6.087 0.632 1.00 93.19 110 SER A CA 1
ATOM 912 C C . SER A 1 110 ? -2.037 -6.350 1.896 1.00 93.19 110 SER A C 1
ATOM 914 O O . SER A 1 110 ? -1.521 -6.984 2.819 1.00 93.19 110 SER A O 1
ATOM 916 N N . ILE A 1 111 ? -3.296 -5.930 1.916 1.00 91.50 111 ILE A N 1
ATOM 917 C CA . ILE A 1 111 ? -4.227 -6.128 3.026 1.00 91.50 111 ILE A CA 1
ATOM 918 C C . ILE A 1 111 ? -5.488 -6.799 2.511 1.00 91.50 111 ILE A C 1
ATOM 920 O O . ILE A 1 111 ? -6.098 -6.352 1.534 1.00 91.50 111 ILE A O 1
ATOM 924 N N . ASP A 1 112 ? -5.894 -7.865 3.185 1.00 91.25 112 ASP A N 1
ATOM 925 C CA . ASP A 1 112 ? -7.186 -8.487 2.945 1.00 91.25 112 ASP A CA 1
ATOM 926 C C . ASP A 1 112 ? -8.304 -7.609 3.531 1.00 91.25 112 ASP A C 1
ATOM 928 O O . ASP A 1 112 ? -8.349 -7.333 4.727 1.00 91.25 112 ASP A O 1
ATOM 932 N N . SER A 1 113 ? -9.214 -7.142 2.676 1.00 88.62 113 SER A N 1
ATOM 933 C CA . SER A 1 113 ? -10.244 -6.161 3.048 1.00 88.62 113 SER A CA 1
ATOM 934 C C . SER A 1 113 ? -11.379 -6.706 3.923 1.00 88.62 113 SER A C 1
ATOM 936 O O . SER A 1 113 ? -12.242 -5.926 4.344 1.00 88.62 113 SER A O 1
ATOM 938 N N . ASP A 1 114 ? -11.427 -8.024 4.126 1.00 88.19 114 ASP A N 1
ATOM 939 C CA . ASP A 1 114 ? -12.426 -8.692 4.959 1.00 88.19 114 ASP A CA 1
ATOM 940 C C . ASP A 1 114 ? -11.861 -8.976 6.363 1.00 88.19 114 ASP A C 1
ATOM 942 O O . ASP A 1 114 ? -12.595 -8.889 7.345 1.00 88.19 114 ASP A O 1
ATOM 946 N N . THR A 1 115 ? -10.565 -9.283 6.468 1.00 88.06 115 THR A N 1
ATOM 947 C CA . THR A 1 115 ? -9.895 -9.678 7.722 1.00 88.06 115 THR A CA 1
ATOM 948 C C . THR A 1 115 ? -8.959 -8.619 8.304 1.00 88.06 115 THR A C 1
ATOM 950 O O . THR A 1 115 ? -8.610 -8.715 9.477 1.00 88.06 115 THR A O 1
ATOM 953 N N . GLY A 1 116 ? -8.522 -7.637 7.511 1.00 85.56 116 GLY A N 1
ATOM 954 C CA . GLY A 1 116 ? -7.517 -6.641 7.907 1.00 85.56 116 GLY A CA 1
ATOM 955 C C . GLY A 1 116 ? -6.078 -7.175 7.946 1.00 85.56 116 GLY A C 1
ATOM 956 O O . GLY A 1 116 ? -5.147 -6.422 8.220 1.00 85.56 116 GLY A O 1
ATOM 957 N N . LEU A 1 117 ? -5.855 -8.460 7.642 1.00 88.25 117 LEU A N 1
ATOM 958 C CA . LEU A 1 117 ? -4.520 -9.058 7.680 1.00 88.25 117 LEU A CA 1
ATOM 959 C C . LEU A 1 117 ? -3.614 -8.437 6.615 1.00 88.25 117 LEU A C 1
ATOM 961 O O . LEU A 1 117 ? -3.930 -8.469 5.423 1.00 88.25 117 LEU A O 1
ATOM 965 N N . SER A 1 118 ? -2.475 -7.903 7.057 1.00 87.94 118 SER A N 1
ATOM 966 C CA . SER A 1 118 ? -1.487 -7.244 6.210 1.00 87.94 118 SER A CA 1
ATOM 967 C C . SER A 1 118 ? -0.269 -8.133 5.948 1.00 87.94 118 SER A C 1
ATOM 969 O O . SER A 1 118 ? 0.126 -8.969 6.764 1.00 87.94 118 SER A O 1
ATOM 971 N N . LYS A 1 119 ? 0.345 -7.947 4.781 1.00 90.50 119 LYS A N 1
ATOM 972 C CA . LYS A 1 119 ? 1.590 -8.604 4.382 1.00 90.50 119 LYS A CA 1
ATOM 973 C C . LYS A 1 119 ? 2.441 -7.636 3.568 1.00 90.50 119 LYS A C 1
ATOM 975 O O . LYS A 1 119 ? 1.946 -7.070 2.599 1.00 90.50 119 LYS A O 1
ATOM 980 N N . GLU A 1 120 ? 3.714 -7.484 3.931 1.00 92.81 120 GLU A N 1
ATOM 981 C CA . GLU A 1 120 ? 4.707 -6.812 3.081 1.00 92.81 120 GLU A CA 1
ATOM 982 C C . GLU A 1 120 ? 4.931 -7.675 1.833 1.00 92.81 120 GLU A C 1
ATOM 984 O O . GLU A 1 120 ? 5.278 -8.855 1.944 1.00 92.81 120 GLU A O 1
ATOM 989 N N . ILE A 1 121 ? 4.676 -7.117 0.653 1.00 95.19 121 ILE A N 1
ATOM 990 C CA . ILE A 1 121 ? 4.835 -7.830 -0.622 1.00 95.19 121 ILE A CA 1
ATOM 991 C C . ILE A 1 121 ? 6.022 -7.314 -1.425 1.00 95.19 121 ILE A C 1
ATOM 993 O O . ILE A 1 121 ? 6.576 -8.054 -2.230 1.00 95.19 121 ILE A O 1
ATOM 997 N N . TYR A 1 122 ? 6.434 -6.068 -1.200 1.00 95.44 122 TYR A N 1
ATOM 998 C CA . TYR A 1 122 ? 7.544 -5.477 -1.926 1.00 95.44 122 TYR A CA 1
ATOM 999 C C . TYR A 1 122 ? 8.257 -4.419 -1.091 1.00 95.44 122 TYR A C 1
ATOM 1001 O O . TYR A 1 122 ? 7.623 -3.686 -0.331 1.00 95.44 122 TYR A O 1
ATOM 1009 N N . LYS A 1 123 ? 9.575 -4.337 -1.271 1.00 93.06 123 LYS A N 1
ATOM 1010 C CA . LYS A 1 123 ? 10.452 -3.337 -0.671 1.00 93.06 123 LYS A CA 1
ATOM 1011 C C . LYS A 1 123 ? 11.502 -2.918 -1.691 1.00 93.06 123 LYS A C 1
ATOM 1013 O O . LYS A 1 123 ? 12.098 -3.778 -2.340 1.00 93.06 123 LYS A O 1
ATOM 1018 N N . LYS A 1 124 ? 11.792 -1.622 -1.773 1.00 90.06 124 LYS A N 1
ATOM 1019 C CA . LYS A 1 124 ? 12.918 -1.094 -2.554 1.00 90.06 124 LYS A CA 1
ATOM 1020 C C . LYS A 1 124 ? 13.510 0.155 -1.918 1.00 90.06 124 LYS A C 1
ATOM 1022 O O . LYS A 1 124 ? 12.835 0.824 -1.146 1.00 90.06 124 LYS A O 1
ATOM 1027 N N . LYS A 1 125 ? 14.746 0.493 -2.286 1.00 89.00 125 LYS A N 1
ATOM 1028 C CA . LYS A 1 125 ? 15.284 1.837 -2.045 1.00 89.00 125 LYS A CA 1
ATOM 1029 C C . LYS A 1 125 ? 14.624 2.831 -2.999 1.00 89.00 125 LYS A C 1
ATOM 1031 O O . LYS A 1 125 ? 14.349 2.462 -4.142 1.00 89.00 125 LYS A O 1
ATOM 1036 N N . VAL A 1 126 ? 14.392 4.054 -2.533 1.00 87.31 126 VAL A N 1
ATOM 1037 C CA . VAL A 1 126 ? 13.936 5.146 -3.405 1.00 87.31 126 VAL A CA 1
ATOM 1038 C C . VAL A 1 126 ? 15.006 5.482 -4.441 1.00 87.31 126 VAL A C 1
ATOM 1040 O O . VAL A 1 126 ? 16.203 5.401 -4.149 1.00 87.31 126 VAL A O 1
ATOM 1043 N N . PHE A 1 127 ? 14.585 5.879 -5.637 1.00 85.88 127 PHE A N 1
ATOM 1044 C CA . PHE A 1 127 ? 15.490 6.427 -6.651 1.00 85.88 127 PHE A CA 1
ATOM 1045 C C . PHE A 1 127 ? 15.845 7.888 -6.375 1.00 85.88 127 PHE A C 1
ATOM 1047 O O . PHE A 1 127 ? 16.970 8.314 -6.630 1.00 85.88 127 PHE A O 1
ATOM 1054 N N . PHE A 1 128 ? 14.901 8.641 -5.812 1.00 81.38 128 PHE A N 1
ATOM 1055 C CA . PHE A 1 128 ? 15.088 10.039 -5.449 1.00 81.38 128 PHE A CA 1
ATOM 1056 C C . PHE A 1 128 ? 15.143 10.157 -3.923 1.00 81.38 128 PHE A C 1
ATOM 1058 O O . PHE A 1 128 ? 14.158 9.906 -3.235 1.00 81.38 128 PHE A O 1
ATOM 1065 N N . SER A 1 129 ? 16.308 10.522 -3.382 1.00 69.88 129 SER A N 1
ATOM 1066 C CA . SER A 1 129 ? 16.519 10.707 -1.934 1.00 69.88 129 SER A CA 1
ATOM 1067 C C . SER A 1 129 ? 15.838 11.961 -1.371 1.00 69.88 129 SER A C 1
ATOM 1069 O O . SER A 1 129 ? 15.706 12.114 -0.155 1.00 69.88 129 SER A O 1
ATOM 1071 N N . GLU A 1 130 ? 15.437 12.876 -2.251 1.00 67.44 130 GLU A N 1
ATOM 1072 C CA . GLU A 1 130 ? 14.724 14.106 -1.908 1.00 67.44 130 GLU A CA 1
ATOM 1073 C C . GLU A 1 130 ? 13.269 13.806 -1.494 1.00 67.44 130 GLU A C 1
ATOM 1075 O O . GLU A 1 130 ? 12.827 12.657 -1.538 1.00 67.44 130 GLU A O 1
ATOM 1080 N N . GLN A 1 131 ? 12.530 14.806 -0.999 1.00 61.31 131 GLN A N 1
ATOM 1081 C CA . GLN A 1 131 ? 11.110 14.656 -0.647 1.00 61.31 131 GLN A CA 1
ATOM 1082 C C . GLN A 1 131 ? 10.283 14.384 -1.913 1.00 61.31 131 GLN A C 1
ATOM 1084 O O . GLN A 1 131 ? 9.741 15.300 -2.514 1.00 61.31 131 GLN A O 1
ATOM 1089 N N . SER A 1 132 ? 10.237 13.126 -2.342 1.00 67.06 132 SER A N 1
ATOM 1090 C CA . SER A 1 132 ? 9.307 12.657 -3.362 1.00 67.06 132 SER A CA 1
ATOM 1091 C C . SER A 1 132 ? 8.014 12.209 -2.682 1.00 67.06 132 SER A C 1
ATOM 1093 O O . SER A 1 132 ? 8.071 11.566 -1.634 1.00 67.06 132 SER A O 1
ATOM 1095 N N . GLU A 1 133 ? 6.871 12.582 -3.260 1.00 81.25 133 GLU A N 1
ATOM 1096 C CA . GLU A 1 133 ? 5.534 12.091 -2.902 1.00 81.25 133 GLU A CA 1
ATOM 1097 C C . GLU A 1 133 ? 5.200 10.944 -3.867 1.00 81.25 133 GLU A C 1
ATOM 1099 O O . GLU A 1 133 ? 4.707 11.183 -4.971 1.00 81.25 133 GLU A O 1
ATOM 1104 N N . PRO A 1 134 ? 5.589 9.697 -3.557 1.00 89.38 134 PRO A N 1
ATOM 1105 C CA . PRO A 1 134 ? 5.418 8.593 -4.480 1.00 89.38 134 PRO A CA 1
ATOM 1106 C C . PRO A 1 134 ? 3.943 8.180 -4.550 1.00 89.38 134 PRO A C 1
ATOM 1108 O O . PRO A 1 134 ? 3.209 8.228 -3.565 1.00 89.38 134 PRO A O 1
ATOM 1111 N N . GLU A 1 135 ? 3.519 7.683 -5.706 1.00 93.00 135 GLU A N 1
ATOM 1112 C CA . GLU A 1 135 ? 2.136 7.259 -5.927 1.00 93.00 135 GLU A CA 1
ATOM 1113 C C . GLU A 1 135 ? 2.039 5.761 -6.216 1.00 93.00 135 GLU A C 1
ATOM 1115 O O . GLU A 1 135 ? 2.958 5.131 -6.747 1.00 93.00 135 GLU A O 1
ATOM 1120 N N . ILE A 1 136 ? 0.882 5.177 -5.892 1.00 95.31 136 ILE A N 1
ATOM 1121 C CA . ILE A 1 136 ? 0.571 3.775 -6.173 1.00 95.31 136 ILE A CA 1
ATOM 1122 C C . ILE A 1 136 ? -0.678 3.653 -7.040 1.00 95.31 136 ILE A C 1
ATOM 1124 O O . ILE A 1 136 ? -1.741 4.191 -6.736 1.00 95.31 136 ILE A O 1
ATOM 1128 N N . PHE A 1 137 ? -0.566 2.863 -8.102 1.00 96.50 137 PHE A N 1
ATOM 1129 C CA . PHE A 1 137 ? -1.669 2.524 -8.991 1.00 96.50 137 PHE A CA 1
ATOM 1130 C C . PHE A 1 137 ? -1.753 1.009 -9.184 1.00 96.50 137 PHE A C 1
ATOM 1132 O O . PHE A 1 137 ? -0.743 0.313 -9.162 1.00 96.50 137 PHE A O 1
ATOM 1139 N N . CYS A 1 138 ? -2.956 0.465 -9.371 1.00 97.00 138 CYS A N 1
ATOM 1140 C CA . CYS A 1 138 ? -3.159 -0.981 -9.472 1.00 97.00 138 CYS A CA 1
ATOM 1141 C C . CYS A 1 138 ? -4.115 -1.336 -10.615 1.00 97.00 138 CYS A C 1
ATOM 1143 O O . CYS A 1 138 ? -5.236 -0.827 -10.699 1.00 97.00 138 CYS A O 1
ATOM 1145 N N . THR A 1 139 ? -3.673 -2.242 -11.485 1.00 96.12 139 THR A N 1
ATOM 1146 C CA . THR A 1 139 ? -4.468 -2.847 -12.558 1.00 96.12 139 THR A CA 1
ATOM 1147 C C . THR A 1 139 ? -4.948 -4.241 -12.145 1.00 96.12 139 THR A C 1
ATOM 1149 O O . THR A 1 139 ? -4.822 -4.655 -10.994 1.00 96.12 139 THR A O 1
ATOM 1152 N N . ASP A 1 140 ? -5.564 -4.985 -13.065 1.00 94.81 140 ASP A N 1
ATOM 1153 C CA . ASP A 1 140 ? -5.917 -6.388 -12.812 1.00 94.81 140 ASP A CA 1
ATOM 1154 C C . ASP A 1 140 ? -4.686 -7.291 -12.640 1.00 94.81 140 ASP A C 1
ATOM 1156 O O . ASP A 1 140 ? -4.753 -8.270 -11.897 1.00 94.81 140 ASP A O 1
ATOM 1160 N N . GLU A 1 141 ? -3.558 -6.927 -13.256 1.00 95.25 141 GLU A N 1
ATOM 1161 C CA . GLU A 1 141 ? -2.347 -7.756 -13.308 1.00 95.25 141 GLU A CA 1
ATOM 1162 C C . GLU A 1 141 ? -1.197 -7.212 -12.455 1.00 95.25 141 GLU A C 1
ATOM 1164 O O . GLU A 1 141 ? -0.451 -7.987 -11.849 1.00 95.25 141 GLU A O 1
ATOM 1169 N N . TYR A 1 142 ? -1.055 -5.887 -12.375 1.00 97.75 142 TYR A N 1
ATOM 1170 C CA . TYR A 1 142 ? 0.147 -5.249 -11.847 1.00 97.75 142 TYR A CA 1
ATOM 1171 C C . TYR A 1 142 ? -0.162 -4.125 -10.872 1.00 97.75 142 TYR A C 1
ATOM 1173 O O . TYR A 1 142 ? -1.220 -3.499 -10.914 1.00 97.75 142 TYR A O 1
ATOM 1181 N N . ILE A 1 143 ? 0.827 -3.833 -10.041 1.00 98.12 143 ILE A N 1
ATOM 1182 C CA . ILE A 1 143 ? 0.912 -2.615 -9.249 1.00 98.12 143 ILE A CA 1
ATOM 1183 C C . ILE A 1 143 ? 2.031 -1.771 -9.854 1.00 98.12 143 ILE A C 1
ATOM 1185 O O . ILE A 1 143 ? 3.101 -2.287 -10.182 1.00 98.12 143 ILE A O 1
ATOM 1189 N N . PHE A 1 144 ? 1.772 -0.483 -10.006 1.00 97.81 144 PHE A N 1
ATOM 1190 C CA . PHE A 1 144 ? 2.726 0.516 -10.451 1.00 97.81 144 PHE A CA 1
ATOM 1191 C C . PHE A 1 144 ? 3.029 1.453 -9.289 1.00 97.81 144 PHE A C 1
ATOM 1193 O O . PHE A 1 144 ? 2.115 1.903 -8.598 1.00 97.81 144 PHE A O 1
ATOM 1200 N N . ILE A 1 145 ? 4.312 1.715 -9.087 1.00 96.31 145 ILE A N 1
ATOM 1201 C CA . ILE A 1 145 ? 4.845 2.654 -8.109 1.00 96.31 145 ILE A CA 1
ATOM 1202 C C . ILE A 1 145 ? 5.507 3.763 -8.912 1.00 96.31 145 ILE A C 1
ATOM 1204 O O . ILE A 1 145 ? 6.399 3.487 -9.722 1.00 96.31 145 ILE A O 1
ATOM 1208 N N . TYR A 1 146 ? 5.039 4.983 -8.702 1.00 94.31 146 TYR A N 1
ATOM 1209 C CA . TY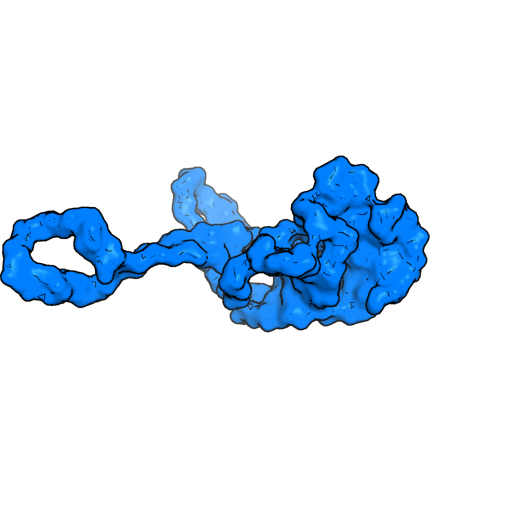R A 1 146 ? 5.563 6.184 -9.324 1.00 94.31 146 TYR A CA 1
ATOM 1210 C C . TYR A 1 146 ? 6.412 6.921 -8.300 1.00 94.31 146 TYR A C 1
ATOM 1212 O O . TYR A 1 146 ? 5.997 7.109 -7.160 1.00 94.31 146 TYR A O 1
ATOM 1220 N N . GLU A 1 147 ? 7.603 7.321 -8.713 1.00 92.81 147 GLU A N 1
ATOM 1221 C CA . GLU A 1 147 ? 8.518 8.145 -7.933 1.00 92.81 147 GLU A CA 1
ATOM 1222 C C . GLU A 1 147 ? 8.876 9.374 -8.763 1.00 92.81 147 GLU A C 1
ATOM 1224 O O . GLU A 1 147 ? 9.087 9.263 -9.973 1.00 92.81 147 GLU A O 1
ATOM 1229 N N . TYR A 1 148 ? 8.984 10.529 -8.115 1.00 89.00 148 TYR A N 1
ATOM 1230 C CA . TYR A 1 148 ? 9.218 11.808 -8.781 1.00 89.00 148 TYR A CA 1
ATOM 1231 C C . TYR A 1 148 ? 10.486 12.468 -8.253 1.00 89.00 148 TYR A C 1
ATOM 1233 O O . TYR A 1 148 ? 10.815 12.335 -7.072 1.00 89.00 148 TYR A O 1
ATOM 1241 N N . SER A 1 149 ? 11.192 13.208 -9.106 1.00 86.44 149 SER A N 1
ATOM 1242 C CA . SER A 1 149 ? 12.138 14.208 -8.610 1.00 86.44 149 SER A CA 1
ATOM 1243 C C . SER A 1 149 ? 11.387 15.326 -7.882 1.00 86.44 149 SER A C 1
ATOM 1245 O O . SER A 1 149 ? 10.190 15.520 -8.071 1.00 86.44 149 SER A O 1
ATOM 1247 N N . ASN A 1 150 ? 12.095 16.080 -7.046 1.00 81.25 150 ASN A N 1
ATOM 1248 C CA . ASN A 1 150 ? 11.526 17.149 -6.217 1.00 81.25 150 ASN A CA 1
ATOM 1249 C C . ASN A 1 150 ? 10.854 18.275 -7.038 1.00 81.25 150 ASN A C 1
ATOM 1251 O O . ASN A 1 150 ? 9.900 18.906 -6.596 1.00 81.25 150 ASN A O 1
ATOM 1255 N N . ASP A 1 151 ? 11.331 18.507 -8.262 1.00 82.75 151 ASP A N 1
ATOM 1256 C CA . ASP A 1 151 ? 10.755 19.438 -9.240 1.00 82.75 151 ASP A CA 1
ATOM 1257 C C . ASP A 1 151 ? 9.699 18.795 -10.158 1.00 82.75 151 ASP A C 1
ATOM 1259 O O . ASP A 1 151 ? 9.152 19.470 -11.030 1.00 82.75 151 ASP A O 1
ATOM 1263 N N . TYR A 1 152 ? 9.402 17.506 -9.964 1.00 81.44 152 TYR A N 1
ATOM 1264 C CA . TYR A 1 152 ? 8.505 16.686 -10.782 1.00 81.44 152 TYR A CA 1
ATOM 1265 C C . TYR A 1 152 ? 8.896 16.589 -12.268 1.00 81.44 152 TYR A C 1
ATOM 1267 O O . TYR A 1 152 ? 8.117 16.077 -13.075 1.00 81.44 152 TYR A O 1
ATOM 1275 N N . GLU A 1 153 ? 10.099 17.027 -12.659 1.00 83.81 153 GLU A N 1
ATOM 1276 C CA . GLU A 1 153 ? 10.561 16.935 -14.051 1.00 83.81 153 GLU A CA 1
ATOM 1277 C C . GLU A 1 153 ? 10.879 15.493 -14.459 1.00 83.81 153 GLU A C 1
ATOM 1279 O O . GLU A 1 153 ? 10.738 15.119 -15.627 1.00 83.81 153 GLU A O 1
ATOM 1284 N N . LYS A 1 154 ? 11.304 14.668 -13.499 1.00 86.38 154 LYS A N 1
ATOM 1285 C CA . LYS A 1 154 ? 11.679 13.272 -13.716 1.00 86.38 154 LYS A CA 1
ATOM 1286 C C . LYS A 1 154 ? 10.699 12.357 -13.011 1.00 86.38 154 LYS A C 1
ATOM 1288 O O . LYS A 1 154 ? 10.342 12.569 -11.856 1.00 86.38 154 LYS A O 1
ATOM 1293 N N . THR A 1 155 ? 10.286 11.311 -13.716 1.00 91.25 155 THR A N 1
ATOM 1294 C CA . THR A 1 155 ? 9.403 10.269 -13.191 1.00 91.25 155 THR A CA 1
ATOM 1295 C C . THR A 1 155 ? 10.055 8.916 -13.401 1.00 91.25 155 THR A C 1
ATOM 1297 O O . THR A 1 155 ? 10.394 8.559 -14.526 1.00 91.25 155 THR A O 1
ATOM 1300 N N . CYS A 1 156 ? 10.176 8.155 -12.323 1.00 93.44 156 CYS A N 1
ATOM 1301 C CA . CYS A 1 156 ? 10.564 6.758 -12.346 1.00 93.44 156 CYS A CA 1
ATOM 1302 C C . CYS A 1 156 ? 9.322 5.891 -12.109 1.00 93.44 156 CYS A C 1
ATOM 1304 O O . CYS A 1 156 ? 8.479 6.211 -11.269 1.00 93.44 156 CYS A O 1
ATOM 1306 N N . ILE A 1 157 ? 9.197 4.792 -12.855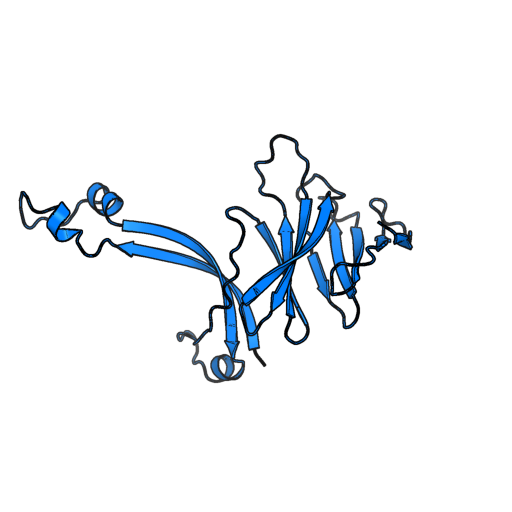 1.00 96.12 157 ILE A N 1
ATOM 1307 C CA . ILE A 1 157 ? 8.059 3.875 -12.738 1.00 96.12 157 ILE A CA 1
ATOM 1308 C C . ILE A 1 157 ? 8.573 2.466 -12.501 1.00 96.12 157 ILE A C 1
ATOM 1310 O O . ILE A 1 157 ? 9.228 1.868 -13.359 1.00 96.12 157 ILE A O 1
ATOM 1314 N N . THR A 1 158 ? 8.202 1.897 -11.359 1.00 97.31 158 THR A N 1
ATOM 1315 C CA . THR A 1 158 ? 8.405 0.481 -11.052 1.00 97.31 158 THR A CA 1
ATOM 1316 C C . THR A 1 158 ? 7.084 -0.267 -11.164 1.00 97.31 158 THR A C 1
ATOM 1318 O O . THR A 1 158 ? 6.084 0.126 -10.574 1.00 97.31 158 THR A O 1
ATOM 1321 N N . ARG A 1 159 ? 7.076 -1.378 -11.896 1.00 97.69 159 ARG A N 1
ATOM 1322 C CA . ARG A 1 159 ? 5.939 -2.296 -11.999 1.00 97.69 159 ARG A CA 1
ATOM 1323 C C . ARG A 1 159 ? 6.254 -3.584 -11.252 1.00 97.69 159 ARG A C 1
ATOM 1325 O O . ARG A 1 159 ? 7.274 -4.208 -11.528 1.00 97.69 159 ARG A O 1
ATOM 1332 N N . ILE A 1 160 ? 5.347 -4.039 -10.402 1.00 98.25 160 ILE A N 1
ATOM 1333 C CA . ILE A 1 160 ? 5.405 -5.343 -9.729 1.00 98.25 160 ILE A CA 1
ATOM 1334 C C . ILE A 1 160 ? 4.130 -6.142 -10.026 1.00 98.25 160 ILE A C 1
ATOM 1336 O O . ILE A 1 160 ? 3.080 -5.565 -10.323 1.00 98.25 160 ILE A O 1
ATOM 1340 N N . ASN A 1 161 ? 4.189 -7.469 -9.941 1.00 97.94 161 ASN A N 1
ATOM 1341 C CA . ASN A 1 161 ? 2.979 -8.289 -9.927 1.00 97.94 161 ASN A CA 1
ATOM 1342 C C . ASN A 1 161 ? 2.163 -8.001 -8.660 1.00 97.94 161 ASN A C 1
ATOM 1344 O O . ASN A 1 161 ? 2.686 -7.531 -7.650 1.00 97.94 161 ASN A O 1
ATOM 1348 N N . ARG A 1 162 ? 0.871 -8.337 -8.677 1.00 95.75 162 ARG A N 1
ATOM 1349 C CA . ARG A 1 162 ? -0.033 -8.125 -7.532 1.00 95.75 162 ARG A CA 1
ATOM 1350 C C . ARG A 1 162 ? 0.376 -8.800 -6.216 1.00 95.75 162 ARG A C 1
ATOM 1352 O O . ARG A 1 162 ? -0.138 -8.413 -5.166 1.00 95.75 162 ARG A O 1
ATOM 1359 N N . ASP A 1 163 ? 1.235 -9.812 -6.272 1.00 95.50 163 ASP A N 1
ATOM 1360 C CA . ASP A 1 163 ? 1.813 -10.513 -5.119 1.00 95.50 163 ASP A CA 1
ATOM 1361 C C . ASP A 1 163 ? 3.196 -9.971 -4.708 1.00 95.50 163 ASP A C 1
ATOM 1363 O O . ASP A 1 163 ? 3.812 -10.510 -3.790 1.00 95.50 163 ASP A O 1
ATOM 1367 N N . GLY A 1 164 ? 3.671 -8.919 -5.383 1.00 96.12 164 GLY A N 1
ATOM 1368 C CA . GLY A 1 164 ? 4.975 -8.289 -5.188 1.00 96.12 164 GLY A CA 1
ATOM 1369 C C . GLY A 1 164 ? 6.117 -8.902 -5.996 1.00 96.12 164 GLY A C 1
ATOM 1370 O O . GLY A 1 164 ? 7.232 -8.383 -5.972 1.00 96.12 164 GLY A O 1
ATOM 1371 N N . SER A 1 165 ? 5.865 -9.987 -6.730 1.00 96.81 165 SER A N 1
ATOM 1372 C CA . SER A 1 165 ? 6.891 -10.664 -7.522 1.00 96.81 165 SER A CA 1
ATOM 1373 C C . SER A 1 165 ? 7.209 -9.941 -8.834 1.00 96.81 165 SER A C 1
ATOM 1375 O O . SER A 1 165 ? 6.479 -9.063 -9.293 1.00 96.81 165 SER A O 1
ATOM 1377 N N . SER A 1 166 ? 8.295 -10.374 -9.479 1.00 97.12 166 SER A N 1
ATOM 1378 C CA . SER A 1 166 ? 8.705 -9.935 -10.822 1.00 97.12 166 SER A CA 1
ATOM 1379 C C . SER A 1 166 ? 8.781 -8.407 -10.987 1.00 97.12 166 SER A C 1
ATOM 1381 O O . SER A 1 166 ? 8.158 -7.865 -11.912 1.00 97.12 166 SER A O 1
ATOM 1383 N N . PRO A 1 167 ? 9.507 -7.697 -10.102 1.00 97.50 167 PRO A N 1
ATOM 1384 C CA . PRO A 1 167 ? 9.639 -6.257 -10.214 1.00 97.50 167 PRO A CA 1
ATOM 1385 C C . PRO A 1 167 ? 10.398 -5.886 -11.493 1.00 97.50 167 PRO A C 1
ATOM 1387 O O . PRO A 1 167 ? 11.391 -6.512 -11.864 1.00 97.50 167 PRO A O 1
ATOM 1390 N N . VAL A 1 168 ? 9.897 -4.872 -12.190 1.00 97.88 168 VAL A N 1
ATOM 1391 C CA . VAL A 1 168 ? 10.454 -4.352 -13.439 1.00 97.88 168 VAL A CA 1
ATOM 1392 C C . VAL A 1 168 ? 10.499 -2.837 -13.357 1.00 97.88 168 VAL A C 1
ATOM 1394 O O . VAL A 1 168 ? 9.476 -2.189 -13.132 1.00 97.88 168 VAL A O 1
ATOM 1397 N N . LEU A 1 169 ? 11.676 -2.272 -13.590 1.00 97.25 169 LEU A N 1
ATOM 1398 C CA . LEU A 1 169 ? 11.852 -0.858 -13.863 1.00 97.25 169 LEU A CA 1
ATOM 1399 C C . LEU A 1 169 ? 11.345 -0.572 -15.275 1.00 97.25 169 LEU A C 1
ATOM 1401 O O . LEU A 1 169 ? 11.896 -1.077 -16.254 1.00 97.25 169 LEU A O 1
ATOM 1405 N N . VAL A 1 170 ? 10.264 0.191 -15.376 1.00 97.44 170 VAL A N 1
ATOM 1406 C CA . VAL A 1 170 ? 9.629 0.554 -16.648 1.00 97.44 170 VAL A CA 1
ATOM 1407 C C . VAL A 1 170 ? 10.264 1.829 -17.186 1.00 97.44 170 VAL A C 1
ATOM 1409 O O . VAL A 1 170 ? 10.730 1.830 -18.325 1.00 97.44 170 VAL A O 1
ATOM 1412 N N . ILE A 1 171 ? 10.325 2.864 -16.346 1.00 95.75 171 ILE A N 1
ATOM 1413 C CA . ILE A 1 171 ? 10.984 4.146 -16.618 1.00 95.75 171 ILE A CA 1
ATOM 1414 C C . ILE A 1 171 ? 12.026 4.380 -15.526 1.00 95.75 171 ILE A C 1
ATOM 1416 O O . ILE A 1 171 ? 11.694 4.194 -14.355 1.00 95.75 171 ILE A O 1
ATOM 1420 N N . ASP A 1 172 ? 13.254 4.734 -15.897 1.00 93.06 172 ASP A N 1
ATOM 1421 C CA . ASP A 1 172 ? 14.348 5.005 -14.956 1.00 93.06 172 ASP A CA 1
ATOM 1422 C C . ASP A 1 172 ? 14.372 6.458 -14.440 1.00 93.06 172 ASP A C 1
ATOM 1424 O O . ASP A 1 172 ? 13.531 7.286 -14.795 1.00 93.06 172 ASP A O 1
ATOM 1428 N N . GLU A 1 173 ? 15.340 6.790 -13.584 1.00 89.88 173 GLU A N 1
ATOM 1429 C CA . GLU A 1 173 ? 15.491 8.126 -12.999 1.00 89.88 173 GLU A CA 1
ATOM 1430 C C . GLU A 1 173 ? 15.827 9.237 -14.012 1.00 89.88 173 GLU A C 1
ATOM 1432 O O . GLU A 1 173 ? 15.776 10.419 -13.667 1.00 89.88 173 GLU A O 1
ATOM 1437 N N . ASN A 1 174 ? 16.168 8.893 -15.256 1.00 89.62 174 ASN A N 1
ATOM 1438 C CA . ASN A 1 174 ? 16.399 9.852 -16.336 1.00 89.62 174 ASN A CA 1
ATOM 1439 C C . ASN A 1 174 ? 15.150 10.064 -17.202 1.00 89.62 174 ASN A C 1
ATOM 1441 O O . ASN A 1 174 ? 15.185 10.881 -18.122 1.00 89.62 174 ASN A O 1
ATOM 1445 N N . GLY A 1 175 ? 14.048 9.368 -16.902 1.00 87.06 175 GLY A N 1
ATOM 1446 C CA . GLY A 1 175 ? 12.830 9.389 -17.707 1.00 87.06 175 GLY A CA 1
ATOM 1447 C C . GLY A 1 175 ? 12.904 8.482 -18.939 1.00 87.06 175 GLY A C 1
ATOM 1448 O O . GLY A 1 175 ? 12.042 8.577 -19.816 1.00 87.06 175 GLY A O 1
ATOM 1449 N N . GLU A 1 176 ? 13.908 7.603 -19.036 1.00 93.12 176 GLU A N 1
ATOM 1450 C CA . GLU A 1 176 ? 14.064 6.692 -20.170 1.00 93.12 176 GLU A CA 1
ATOM 1451 C C . GLU A 1 176 ? 13.282 5.393 -19.955 1.00 93.12 176 GLU A C 1
ATOM 1453 O O . GLU A 1 176 ? 13.256 4.821 -18.865 1.00 93.12 176 GLU A O 1
ATOM 1458 N N . ILE A 1 177 ? 12.660 4.878 -21.020 1.00 95.44 177 ILE A N 1
ATOM 1459 C CA . ILE A 1 177 ? 11.979 3.578 -20.981 1.00 95.44 177 ILE A CA 1
ATOM 1460 C C . ILE A 1 177 ? 13.033 2.470 -21.053 1.00 95.44 177 ILE A C 1
ATOM 1462 O O . ILE A 1 177 ? 13.676 2.288 -22.088 1.00 95.44 177 ILE A O 1
ATOM 1466 N N . VAL A 1 178 ? 13.175 1.689 -19.981 1.00 95.62 178 VAL A N 1
ATOM 1467 C CA . VAL A 1 178 ? 14.230 0.666 -19.862 1.00 95.62 178 VAL A CA 1
ATOM 1468 C C . VAL A 1 178 ? 13.707 -0.769 -19.834 1.00 95.62 178 VAL A C 1
ATOM 1470 O O . VAL A 1 178 ? 14.365 -1.650 -20.384 1.00 95.62 178 VAL A O 1
ATOM 1473 N N . MET A 1 179 ? 12.536 -1.019 -19.235 1.00 94.88 179 MET A N 1
ATOM 1474 C CA . MET A 1 179 ? 11.906 -2.349 -19.126 1.00 94.88 179 MET A CA 1
ATOM 1475 C C . MET A 1 179 ? 12.851 -3.448 -18.595 1.00 94.88 179 MET A C 1
ATOM 1477 O O . MET A 1 179 ? 12.962 -4.530 -19.179 1.00 94.88 179 MET A O 1
ATOM 1481 N N . LYS A 1 180 ? 13.548 -3.181 -17.484 1.00 94.81 180 LYS A N 1
ATOM 1482 C CA . LYS A 1 180 ? 14.555 -4.090 -16.902 1.00 94.81 180 LYS A CA 1
ATOM 1483 C C . LYS A 1 180 ? 14.069 -4.720 -15.594 1.00 94.81 180 LYS A C 1
ATOM 1485 O O . LYS A 1 180 ? 13.470 -4.011 -14.791 1.00 94.81 180 LYS A O 1
ATOM 1490 N N . PRO A 1 181 ? 14.335 -6.014 -15.343 1.00 94.94 181 PRO A N 1
ATOM 1491 C CA . PRO A 1 181 ? 14.115 -6.610 -14.026 1.00 94.94 181 PRO A CA 1
ATOM 1492 C C . PRO A 1 181 ? 14.887 -5.864 -12.928 1.00 94.94 181 PRO A C 1
ATOM 1494 O O . PRO A 1 181 ? 16.002 -5.401 -13.184 1.00 94.94 181 PRO A O 1
ATOM 1497 N N . LEU A 1 182 ? 14.290 -5.772 -11.736 1.00 90.12 182 LEU A N 1
ATOM 1498 C CA . LEU A 1 182 ? 14.896 -5.211 -10.519 1.00 90.12 182 LEU A CA 1
ATOM 1499 C C . LEU A 1 182 ? 15.308 -6.302 -9.526 1.00 90.12 182 LEU A C 1
ATOM 1501 O O . LEU A 1 182 ? 14.595 -7.328 -9.443 1.00 90.12 182 LEU A O 1
#

Foldseek 3Di:
DWDKDWDKDKDKDFAPCLVVVPPDDDPDDDDPVSRVVGIDIDIDTWMWIFDPVQVVPDDPPDDGDTDTLGAPDPVQWDWLEWDDDDQKIKTWTKDHPPPPVLWIKIWIWIAGNVNSDIDTQEMDTALESPPWSWYWDDDPFWIKIWTAHPVRPFIWIWIAGPSNPFIFTQAHRVRDGDRHTD

Secondary structure (DSSP, 8-state):
-EEEEEEEEEEEEE-TTHHHHSTTS-S-PPPHHHHTTTEEEEEEEEEEEEEHHHHHTPPTT-----EEE---PPTTPEEEEEEEETTEEEEEEE--TT-TT---EEEEEEEETTT--EEEEEEEE-S--S----EEEE-SSEEEEEEE-TTS--EEEEEEETTS-S-EEEE-TTS-EEEEE-

Sequence (182 aa):
MGIYILGMQVINYRDREYKEKFSKNSFRELISEEIGKVMYETDEYKIFKIKVDDIKNASDKSYIKYEIIDTSLRDNAIVEGIVIKGKTLYLLYNDPLDNEKGDKNLYVFSIDSDTGLSKEIYKKKVFFSEQSEPEIFCTDEYIFIYEYSNDYEKTCITRINRDGSSPVLVIDENGEIVMKPL